Protein AF-A0A7M3SAG1-F1 (afdb_monomer_lite)

InterPro domains:
  IPR029068 Glyoxalase/Bleomycin resistance protein/Dihydroxybiphenyl dioxygenase [G3DSA:3.10.180.10] (1-81)
  IPR029068 Glyoxalase/Bleomycin resistance protein/Dihydroxybiphenyl dioxygenase [SSF54593] (4-80)

Foldseek 3Di:
DADPNWDWDFDQPCVVPDVDPDPDGQGEIETEDQDPVVQVVVCVVFADPPDDWDWDDDPQFPTWTWGAGPVGHIYIYTYGD

Radius of gyration: 13.3 Å; chains: 1; bounding box: 31×31×32 Å

Secondary structure (DSSP, 8-state):
-EETTEEEEEEETTTTT-SS--S---EEEEEEESSHHHHHHHHHHHB-TT-----EEETTEEEEEEEEBTT--EEEEEEE-

Structure (mmCIF, N/CA/C/O backbone):
data_AF-A0A7M3SAG1-F1
#
_entry.id   AF-A0A7M3SAG1-F1
#
loop_
_atom_site.group_PDB
_atom_site.id
_atom_site.type_symbol
_atom_site.label_atom_id
_atom_site.label_alt_id
_atom_site.label_comp_id
_atom_site.label_asym_id
_atom_site.label_entity_id
_atom_site.label_seq_id
_atom_site.pdbx_PDB_ins_code
_atom_site.Cartn_x
_atom_site.Cartn_y
_atom_site.Cartn_z
_atom_site.occupancy
_atom_site.B_iso_or_equiv
_atom_site.auth_seq_id
_atom_site.auth_comp_id
_atom_site.auth_asym_id
_atom_site.auth_atom_id
_atom_site.pdbx_PDB_model_num
ATOM 1 N N . MET A 1 1 ? -9.623 10.386 -8.913 1.00 64.12 1 MET A N 1
ATOM 2 C CA . MET A 1 1 ? -10.255 9.526 -9.951 1.00 64.12 1 MET A CA 1
ATOM 3 C C . MET A 1 1 ? -11.067 8.450 -9.240 1.00 64.12 1 MET A C 1
ATOM 5 O O . MET A 1 1 ? -10.702 8.127 -8.122 1.00 64.12 1 MET A O 1
ATOM 9 N N . LYS A 1 2 ? -12.148 7.907 -9.821 1.00 58.12 2 LYS A N 1
ATOM 10 C CA . LYS A 1 2 ? -12.840 6.731 -9.256 1.00 58.12 2 LYS A CA 1
ATOM 11 C C . LYS A 1 2 ? -12.846 5.581 -10.264 1.00 58.12 2 LYS A C 1
ATOM 13 O O . LYS A 1 2 ? -13.335 5.773 -11.373 1.00 58.12 2 LYS A O 1
ATOM 18 N N . ILE A 1 3 ? -12.318 4.414 -9.890 1.00 66.94 3 ILE A N 1
ATOM 19 C CA . ILE A 1 3 ? -12.381 3.175 -10.690 1.00 66.94 3 ILE A CA 1
ATOM 20 C C . ILE A 1 3 ? -13.170 2.147 -9.877 1.00 66.94 3 ILE A C 1
ATOM 22 O O . ILE A 1 3 ? -12.834 1.886 -8.728 1.00 66.94 3 ILE A O 1
ATOM 26 N N . HIS A 1 4 ? -14.251 1.602 -10.446 1.00 72.81 4 HIS A N 1
ATOM 27 C CA . HIS A 1 4 ? -15.151 0.653 -9.767 1.00 72.81 4 HIS A CA 1
ATOM 28 C C . HIS A 1 4 ? -15.634 1.109 -8.371 1.00 72.81 4 HIS A C 1
ATOM 30 O O . HIS A 1 4 ? -15.787 0.305 -7.460 1.00 72.81 4 HIS A O 1
ATOM 36 N N . GLY A 1 5 ? -15.875 2.412 -8.195 1.00 71.56 5 GLY A N 1
ATOM 37 C CA . GLY A 1 5 ? -16.330 2.988 -6.921 1.00 71.56 5 GLY A CA 1
ATOM 38 C C . GLY A 1 5 ? -15.217 3.284 -5.908 1.00 71.56 5 GLY A C 1
ATOM 39 O O . GLY A 1 5 ? -15.475 4.000 -4.944 1.00 71.56 5 GLY A O 1
ATOM 40 N N . ILE A 1 6 ? -13.987 2.827 -6.157 1.00 66.81 6 ILE A N 1
ATOM 41 C CA . ILE A 1 6 ? -12.818 3.074 -5.306 1.00 66.81 6 ILE A CA 1
ATOM 42 C C . ILE A 1 6 ? -12.209 4.425 -5.671 1.00 66.81 6 ILE A C 1
ATOM 44 O O . ILE A 1 6 ? -11.971 4.715 -6.848 1.00 66.81 6 ILE A O 1
ATOM 48 N N . GLU A 1 7 ? -11.974 5.262 -4.664 1.00 69.31 7 GLU A N 1
ATOM 49 C CA . GLU A 1 7 ? -11.279 6.530 -4.843 1.00 69.31 7 GLU A CA 1
ATOM 50 C C . GLU A 1 7 ? -9.779 6.300 -5.034 1.00 69.31 7 GLU A C 1
ATOM 52 O O . GLU A 1 7 ? -9.139 5.566 -4.291 1.00 69.31 7 GLU A O 1
ATOM 57 N N . ILE A 1 8 ? -9.240 6.920 -6.080 1.00 62.56 8 ILE A N 1
ATOM 58 C CA . ILE A 1 8 ? -7.859 6.780 -6.519 1.00 62.56 8 ILE A CA 1
ATOM 59 C C . ILE A 1 8 ? -7.223 8.159 -6.575 1.00 62.56 8 ILE A C 1
ATOM 61 O O . ILE A 1 8 ? -7.684 9.054 -7.305 1.00 62.56 8 ILE A O 1
ATOM 65 N N . PHE A 1 9 ? -6.115 8.284 -5.854 1.00 63.66 9 PHE A N 1
ATOM 66 C CA . PHE A 1 9 ? -5.224 9.433 -5.892 1.00 63.66 9 PHE A CA 1
ATOM 67 C C . PHE A 1 9 ? -4.055 9.121 -6.819 1.00 63.66 9 PHE A C 1
ATOM 69 O O . PHE A 1 9 ? -3.441 8.066 -6.704 1.00 63.66 9 PHE A O 1
ATOM 76 N N . LEU A 1 10 ? -3.772 10.037 -7.745 1.00 62.59 10 LEU A N 1
ATOM 77 C CA . LEU A 1 10 ? -2.555 10.018 -8.548 1.00 62.59 10 LEU A CA 1
ATOM 78 C C . LEU A 1 10 ? -1.555 10.930 -7.853 1.00 62.59 10 LEU A C 1
ATOM 80 O O . LEU A 1 10 ? -1.766 12.142 -7.807 1.00 62.59 10 LEU A O 1
ATOM 84 N N . ASN A 1 11 ? -0.500 10.350 -7.299 1.00 62.47 11 ASN A N 1
ATOM 85 C CA . ASN A 1 11 ? 0.586 11.111 -6.707 1.00 62.47 11 ASN A CA 1
ATOM 86 C C . ASN A 1 11 ? 1.818 11.038 -7.618 1.00 62.47 11 ASN A C 1
ATOM 88 O O . ASN A 1 11 ? 2.252 9.952 -8.006 1.00 62.47 11 ASN A O 1
ATOM 92 N N . ASP A 1 12 ? 2.373 12.197 -7.967 1.00 60.53 12 ASP A N 1
ATOM 93 C CA . ASP A 1 12 ? 3.686 12.283 -8.604 1.00 60.53 12 ASP A CA 1
ATOM 94 C C . ASP A 1 12 ? 4.749 12.200 -7.506 1.00 60.53 12 ASP A C 1
ATOM 96 O O . ASP A 1 12 ? 5.254 13.203 -6.999 1.00 60.53 12 ASP A O 1
ATOM 100 N N . ALA A 1 13 ? 5.054 10.970 -7.094 1.00 56.84 13 ALA A N 1
ATOM 101 C CA . ALA A 1 13 ? 6.033 10.719 -6.042 1.00 56.84 13 ALA A CA 1
ATOM 102 C C . ALA A 1 13 ? 7.475 11.066 -6.470 1.00 56.84 13 ALA A C 1
ATOM 104 O O . ALA A 1 13 ? 8.361 11.138 -5.619 1.00 56.84 13 ALA A O 1
ATOM 105 N N . LEU A 1 14 ? 7.731 11.289 -7.767 1.00 55.22 14 LEU A N 1
ATOM 106 C CA . LEU A 1 14 ? 9.071 11.569 -8.292 1.00 55.22 14 LEU A CA 1
ATOM 107 C C . LEU A 1 14 ? 9.458 13.043 -8.179 1.00 55.22 14 LEU A C 1
ATOM 109 O O . LEU A 1 14 ? 10.649 13.339 -8.064 1.00 55.22 14 LEU A O 1
ATOM 113 N N . LYS A 1 15 ? 8.487 13.961 -8.108 1.00 51.78 15 LYS A N 1
ATOM 114 C CA . LYS A 1 15 ? 8.763 15.395 -7.922 1.00 51.78 15 LYS A CA 1
ATOM 115 C C . LYS A 1 15 ? 9.447 15.720 -6.587 1.00 51.78 15 LYS A C 1
ATOM 117 O O . LYS A 1 15 ? 10.132 16.727 -6.475 1.00 51.78 15 LYS A O 1
ATOM 122 N N . LEU A 1 16 ? 9.289 14.860 -5.579 1.00 51.94 16 LEU A N 1
ATOM 123 C CA . LEU A 1 16 ? 9.979 14.983 -4.289 1.00 51.94 16 LEU A CA 1
ATOM 124 C C . LEU A 1 16 ? 11.448 14.528 -4.339 1.00 51.94 16 LEU A C 1
ATOM 126 O O . LEU A 1 16 ? 12.196 14.821 -3.411 1.00 51.94 16 LEU A O 1
ATOM 130 N N . LEU A 1 17 ? 11.855 13.797 -5.383 1.00 49.44 17 LEU A N 1
ATOM 131 C CA . LEU A 1 17 ? 13.158 13.128 -5.454 1.00 49.44 17 LEU A CA 1
ATOM 132 C C . LEU A 1 17 ? 14.090 13.687 -6.533 1.00 49.44 17 LEU A C 1
ATOM 134 O O . LEU A 1 17 ? 15.290 13.452 -6.440 1.00 49.44 17 LEU A O 1
ATOM 138 N N . ASN A 1 18 ? 13.587 14.416 -7.534 1.00 50.69 18 ASN A N 1
ATOM 139 C CA . ASN A 1 18 ? 14.429 15.067 -8.538 1.00 50.69 18 ASN A CA 1
ATOM 140 C C . ASN A 1 18 ? 13.745 16.304 -9.133 1.00 50.69 18 ASN A C 1
ATOM 142 O O . ASN A 1 18 ? 12.644 16.223 -9.667 1.00 50.69 18 ASN A O 1
ATOM 146 N N . ASP A 1 19 ? 14.452 17.435 -9.114 1.00 51.41 19 ASP A N 1
ATOM 147 C CA . ASP A 1 19 ? 14.012 18.747 -9.626 1.00 51.41 19 ASP A CA 1
ATOM 148 C C . ASP A 1 19 ? 14.051 18.839 -11.170 1.00 51.41 19 ASP A C 1
ATOM 150 O O . ASP A 1 19 ? 14.112 19.909 -11.773 1.00 51.41 19 ASP A O 1
ATOM 154 N N . THR A 1 20 ? 14.074 17.689 -11.843 1.00 51.41 20 THR A N 1
ATOM 155 C CA . THR A 1 20 ? 14.161 17.577 -13.300 1.00 51.41 20 THR A CA 1
ATOM 156 C C . THR A 1 20 ? 12.879 16.957 -13.823 1.00 51.41 20 THR A C 1
ATOM 158 O O . THR A 1 20 ? 12.415 15.946 -13.303 1.00 51.41 20 THR A O 1
ATOM 161 N N . PHE A 1 21 ? 12.303 17.569 -14.862 1.00 51.16 21 PHE A N 1
ATOM 162 C CA . PHE A 1 21 ? 11.196 17.009 -15.637 1.00 51.16 21 PHE A CA 1
ATOM 163 C C . PHE A 1 21 ? 11.612 15.634 -16.182 1.00 51.16 21 PHE A C 1
ATOM 165 O O . PHE A 1 21 ? 12.220 15.515 -17.246 1.00 51.16 21 PHE A O 1
ATOM 172 N N . GLY A 1 22 ? 11.343 14.587 -15.408 1.00 54.09 22 GLY A N 1
ATOM 173 C CA . GLY A 1 22 ? 11.614 13.215 -15.784 1.00 54.09 22 GLY A CA 1
ATOM 174 C C . GLY A 1 22 ? 10.622 12.784 -16.853 1.00 54.09 22 GLY A C 1
ATOM 175 O O . GLY A 1 22 ? 9.414 12.842 -16.651 1.00 54.09 22 GLY A O 1
ATOM 176 N N . ILE A 1 23 ? 11.134 12.294 -17.980 1.00 52.56 23 ILE A N 1
ATOM 177 C CA . ILE A 1 23 ? 10.339 11.660 -19.049 1.00 52.56 23 ILE A CA 1
ATOM 178 C C . ILE A 1 23 ? 9.594 10.407 -18.534 1.00 52.56 23 ILE A C 1
ATOM 180 O O . ILE A 1 23 ? 8.668 9.916 -19.172 1.00 52.56 23 ILE A O 1
ATOM 184 N N . ASN A 1 24 ? 9.999 9.906 -17.362 1.00 50.03 24 ASN A N 1
ATOM 185 C CA . ASN A 1 24 ? 9.363 8.821 -16.634 1.00 50.03 24 ASN A CA 1
ATOM 186 C C . ASN A 1 24 ? 8.493 9.406 -15.514 1.00 50.03 24 ASN A C 1
ATOM 188 O O . ASN A 1 24 ? 9.025 9.852 -14.498 1.00 50.03 24 ASN A O 1
ATOM 192 N N . CYS A 1 25 ? 7.169 9.376 -15.677 1.00 52.09 25 CYS A N 1
ATOM 193 C CA . CYS A 1 25 ? 6.242 9.632 -14.580 1.00 52.09 25 CYS A CA 1
ATOM 194 C C . CYS A 1 25 ? 5.919 8.309 -13.867 1.00 52.09 25 CYS A C 1
ATOM 196 O O . CYS A 1 25 ? 5.458 7.340 -14.468 1.00 52.09 25 CYS A O 1
ATOM 198 N N . GLY A 1 26 ? 6.204 8.244 -12.569 1.00 57.66 26 GLY A N 1
ATOM 199 C CA . GLY A 1 26 ? 5.761 7.149 -11.717 1.00 57.66 26 GLY A CA 1
ATOM 200 C C . GLY A 1 26 ? 4.392 7.506 -11.167 1.00 57.66 26 GLY A C 1
ATOM 201 O O . GLY A 1 26 ? 4.308 8.321 -10.254 1.00 57.66 26 GLY A O 1
ATOM 202 N N . ALA A 1 27 ? 3.324 6.932 -11.719 1.00 63.09 27 ALA A N 1
ATOM 203 C CA . ALA A 1 27 ? 2.002 7.074 -11.122 1.00 63.09 27 ALA A CA 1
ATOM 204 C C . ALA A 1 27 ? 1.954 6.250 -9.828 1.00 63.09 27 ALA A C 1
ATOM 206 O O . ALA A 1 27 ? 2.028 5.021 -9.865 1.00 63.09 27 ALA A O 1
ATOM 207 N N . HIS A 1 28 ? 1.860 6.931 -8.686 1.00 73.31 28 HIS A N 1
ATOM 208 C CA . HIS A 1 28 ? 1.618 6.301 -7.391 1.00 73.31 28 HIS A CA 1
ATOM 209 C C . HIS A 1 28 ? 0.116 6.315 -7.119 1.00 73.31 28 HIS A C 1
ATOM 211 O O . HIS A 1 28 ? -0.482 7.387 -7.009 1.00 73.31 28 HIS A O 1
ATOM 217 N N . LEU A 1 29 ? -0.488 5.126 -7.081 1.00 79.69 29 LEU A N 1
ATOM 218 C CA . LEU A 1 29 ? -1.921 4.947 -6.857 1.00 79.69 29 LEU A CA 1
ATOM 219 C C . LEU A 1 29 ? -2.168 4.614 -5.392 1.00 79.69 29 LEU A C 1
ATOM 221 O O . LEU A 1 29 ? -1.775 3.538 -4.939 1.00 79.69 29 LEU A O 1
ATOM 225 N N . THR A 1 30 ? -2.846 5.505 -4.672 1.00 86.31 30 THR A N 1
ATOM 226 C CA . THR A 1 30 ? -3.239 5.234 -3.285 1.00 86.31 30 THR A CA 1
ATOM 227 C C . THR A 1 30 ? -4.6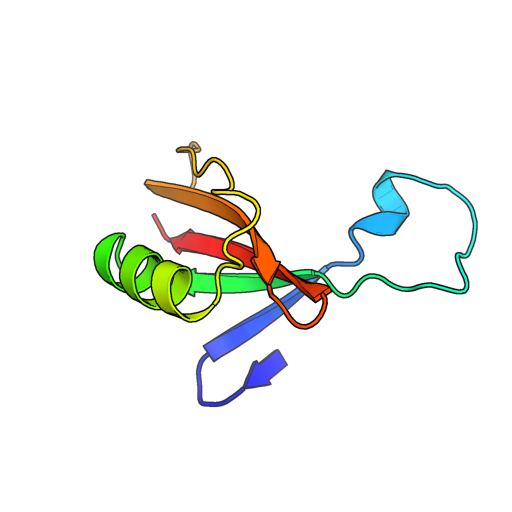71 4.718 -3.208 1.00 86.31 30 THR A C 1
ATOM 229 O O . THR A 1 30 ? -5.580 5.376 -3.716 1.00 86.31 30 THR A O 1
ATOM 232 N N . ILE A 1 31 ? -4.858 3.574 -2.548 1.00 88.69 31 ILE A N 1
ATOM 233 C CA . ILE A 1 31 ? -6.153 2.989 -2.195 1.00 88.69 31 ILE A CA 1
ATOM 234 C C . ILE A 1 31 ? -6.356 3.108 -0.685 1.00 88.69 31 ILE A C 1
ATOM 236 O O . ILE A 1 31 ? -5.492 2.723 0.110 1.00 88.69 31 ILE A O 1
ATOM 240 N N . THR A 1 32 ? -7.521 3.619 -0.306 1.00 91.88 32 THR A N 1
ATOM 241 C CA . THR A 1 32 ? -7.999 3.671 1.073 1.00 91.88 32 THR A CA 1
ATOM 242 C C . THR A 1 32 ? -8.965 2.524 1.366 1.00 91.88 32 THR A C 1
ATOM 244 O O . THR A 1 32 ? -9.861 2.231 0.576 1.00 91.88 32 THR A O 1
ATOM 247 N N . PHE A 1 33 ? -8.777 1.880 2.516 1.00 92.31 33 PHE A N 1
ATOM 248 C CA . PHE A 1 33 ? -9.556 0.742 3.003 1.00 92.31 33 PHE A CA 1
ATOM 249 C C . PHE A 1 33 ? -10.293 1.104 4.292 1.00 92.31 33 PHE A C 1
ATOM 251 O O . PHE A 1 33 ? -9.810 1.925 5.077 1.00 92.31 33 PHE A O 1
ATOM 258 N N . ASN A 1 34 ? -11.425 0.442 4.543 1.00 91.38 34 ASN A N 1
ATOM 259 C CA . ASN A 1 34 ? -12.199 0.642 5.771 1.00 91.38 34 ASN A CA 1
ATOM 260 C C . ASN A 1 34 ? -11.646 -0.179 6.944 1.00 91.38 34 ASN A C 1
ATOM 262 O O . ASN A 1 34 ? -11.934 0.116 8.103 1.00 91.38 34 ASN A O 1
ATOM 266 N N . SER A 1 35 ? -10.867 -1.227 6.660 1.00 94.06 35 SER A N 1
ATOM 267 C CA . SER A 1 35 ? -10.288 -2.104 7.675 1.00 94.06 35 SER A CA 1
ATOM 268 C C . SER A 1 35 ? -8.899 -2.612 7.292 1.00 94.06 35 SER A C 1
ATOM 270 O O . SER A 1 35 ? -8.512 -2.633 6.123 1.00 94.06 35 SER A O 1
ATOM 272 N N . VAL A 1 36 ? -8.154 -3.052 8.309 1.00 94.12 36 VAL A N 1
ATOM 273 C CA . VAL A 1 36 ? -6.850 -3.707 8.139 1.00 94.12 36 VAL A CA 1
ATOM 274 C C . VAL A 1 36 ? -6.992 -5.024 7.372 1.00 94.12 36 VAL A C 1
ATOM 276 O O . VAL A 1 36 ? -6.160 -5.316 6.517 1.00 94.12 36 VAL A O 1
ATOM 279 N N . ASP A 1 37 ? -8.056 -5.787 7.621 1.00 94.81 37 ASP A N 1
ATOM 280 C CA . ASP A 1 37 ? -8.266 -7.088 6.981 1.00 94.81 37 ASP A CA 1
ATOM 281 C C . ASP A 1 37 ? -8.481 -6.957 5.468 1.00 94.81 37 ASP A C 1
ATOM 283 O O . ASP A 1 37 ? -7.837 -7.665 4.693 1.00 94.81 37 ASP A O 1
ATOM 287 N N . GLU A 1 38 ? -9.320 -6.011 5.029 1.00 93.44 38 GLU A N 1
ATOM 288 C CA . GLU A 1 38 ? -9.525 -5.727 3.598 1.00 93.44 38 GLU A CA 1
ATOM 289 C C . GLU A 1 38 ? -8.210 -5.351 2.906 1.00 93.44 38 GLU A C 1
ATOM 291 O O . GLU A 1 38 ? -7.901 -5.857 1.823 1.00 93.44 38 GLU A O 1
ATOM 296 N N . LEU A 1 39 ? -7.412 -4.499 3.558 1.00 93.50 39 LEU A N 1
ATOM 297 C CA . LEU A 1 39 ? -6.108 -4.078 3.057 1.00 93.50 39 LEU A CA 1
ATOM 298 C C . LEU A 1 39 ? -5.172 -5.279 2.887 1.00 93.50 39 LEU A C 1
ATOM 300 O O . LEU A 1 39 ? -4.571 -5.440 1.822 1.00 93.50 39 LEU A O 1
ATOM 304 N N . LEU A 1 40 ? -5.049 -6.128 3.911 1.00 92.50 40 LEU A N 1
ATOM 305 C CA . LEU A 1 40 ? -4.153 -7.286 3.886 1.00 92.50 40 LEU A CA 1
ATOM 306 C C . LEU A 1 40 ? -4.579 -8.314 2.834 1.00 92.50 40 LEU A C 1
ATOM 308 O O . LEU A 1 40 ? -3.722 -8.827 2.116 1.00 92.50 40 LEU A O 1
ATOM 312 N N . VAL A 1 41 ? -5.882 -8.570 2.681 1.00 93.12 41 VAL A N 1
ATOM 313 C CA . VAL A 1 41 ? -6.404 -9.457 1.628 1.00 93.12 41 VAL A CA 1
ATOM 314 C C . VAL A 1 41 ? -6.050 -8.920 0.241 1.00 93.12 41 VAL A C 1
ATOM 316 O O . VAL A 1 41 ? -5.513 -9.660 -0.583 1.00 93.12 41 VAL A O 1
ATOM 319 N N . CYS A 1 42 ? -6.285 -7.632 -0.023 1.00 91.50 42 CYS A N 1
ATOM 320 C CA . CYS A 1 42 ? -5.901 -7.023 -1.298 1.00 91.50 42 CYS A CA 1
ATOM 321 C C . CYS A 1 42 ? -4.384 -7.047 -1.523 1.00 91.50 42 CYS A C 1
ATOM 323 O O . CYS A 1 42 ? -3.931 -7.290 -2.642 1.00 91.50 42 CYS A O 1
ATOM 325 N N . TYR A 1 43 ? -3.593 -6.817 -0.474 1.00 90.81 43 TYR A N 1
ATOM 326 C CA . TYR A 1 43 ? -2.137 -6.822 -0.562 1.00 90.81 43 TYR A CA 1
ATOM 327 C C . TYR A 1 43 ? -1.608 -8.197 -0.976 1.00 90.81 43 TYR A C 1
ATOM 329 O O . TYR A 1 43 ? -0.759 -8.286 -1.859 1.00 90.81 43 TYR A O 1
ATOM 337 N N . GLU A 1 44 ? -2.136 -9.273 -0.397 1.00 90.00 44 GLU A N 1
ATOM 338 C CA . GLU A 1 44 ? -1.721 -10.640 -0.723 1.00 90.00 44 GLU A CA 1
ATOM 339 C C . GLU A 1 44 ? -2.022 -11.026 -2.183 1.00 90.00 44 GLU A C 1
ATOM 341 O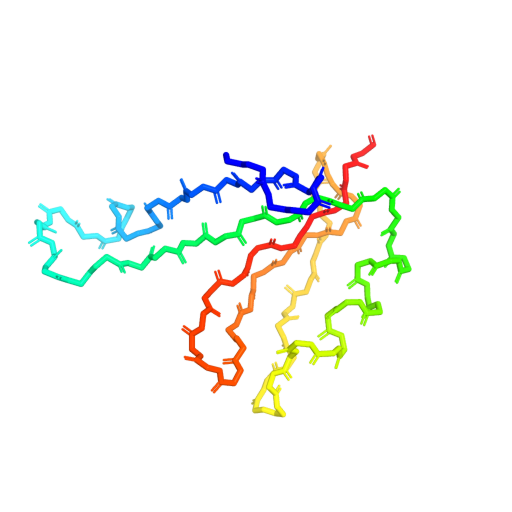 O . GLU A 1 44 ? -1.283 -11.819 -2.760 1.00 90.00 44 GLU A O 1
ATOM 346 N N . ILE A 1 45 ? -3.043 -10.428 -2.808 1.00 90.50 45 ILE A N 1
ATOM 347 C CA . ILE A 1 45 ? -3.372 -10.637 -4.230 1.00 90.50 45 ILE A CA 1
ATOM 348 C C . ILE A 1 45 ? -2.395 -9.894 -5.157 1.00 90.50 45 ILE A C 1
ATOM 350 O O . ILE A 1 45 ? -2.067 -10.389 -6.237 1.00 90.50 45 ILE A O 1
ATOM 354 N N . LEU A 1 46 ? -1.966 -8.688 -4.768 1.00 88.06 46 LEU A N 1
ATOM 355 C CA . LEU A 1 46 ? -1.198 -7.786 -5.636 1.00 88.06 46 LEU A CA 1
ATOM 356 C C . LEU A 1 46 ? 0.316 -7.836 -5.417 1.00 88.06 46 LEU A C 1
ATOM 358 O O . LEU A 1 46 ? 1.068 -7.453 -6.317 1.00 88.06 46 LEU A O 1
ATOM 362 N N . LYS A 1 47 ? 0.784 -8.256 -4.237 1.00 86.00 47 LYS A N 1
ATOM 363 C CA . LYS A 1 47 ? 2.217 -8.286 -3.921 1.00 86.00 47 LYS A CA 1
ATOM 364 C C . LYS A 1 47 ? 2.978 -9.175 -4.909 1.00 86.00 47 LYS A C 1
ATOM 366 O O . LYS A 1 47 ? 2.471 -10.199 -5.362 1.00 86.00 47 LYS A O 1
ATOM 371 N N . SER A 1 48 ? 4.210 -8.793 -5.230 1.00 82.88 48 SER A N 1
ATOM 372 C CA . SER A 1 48 ? 5.152 -9.709 -5.874 1.00 82.88 48 SER A CA 1
ATOM 373 C C . SER A 1 48 ? 5.871 -10.556 -4.819 1.00 82.88 48 SER A C 1
ATOM 375 O O . SER A 1 48 ? 6.025 -10.135 -3.668 1.00 82.88 48 SER A O 1
ATOM 377 N N . ASP A 1 49 ? 6.333 -11.744 -5.212 1.00 74.38 49 ASP A N 1
ATOM 378 C CA . ASP A 1 49 ? 7.050 -12.671 -4.323 1.00 74.38 49 ASP A CA 1
ATOM 379 C C . ASP A 1 49 ? 8.400 -12.115 -3.832 1.00 74.38 49 ASP A C 1
ATOM 381 O O . ASP A 1 49 ? 8.933 -12.562 -2.817 1.00 74.38 49 ASP A O 1
ATOM 385 N N . ASP A 1 50 ? 8.937 -11.100 -4.515 1.00 62.03 50 ASP A N 1
ATOM 386 C CA . ASP A 1 50 ? 10.309 -10.631 -4.316 1.00 62.03 50 ASP A CA 1
ATOM 387 C C . ASP A 1 50 ? 10.514 -9.762 -3.067 1.00 62.03 50 ASP A C 1
ATOM 389 O O . ASP A 1 50 ? 11.657 -9.578 -2.636 1.00 62.03 50 ASP A O 1
ATOM 393 N N . LYS A 1 51 ? 9.454 -9.205 -2.453 1.00 63.56 51 LYS A N 1
ATOM 394 C CA . LYS A 1 51 ? 9.592 -8.480 -1.176 1.00 63.56 51 LYS A CA 1
ATOM 395 C C . LYS A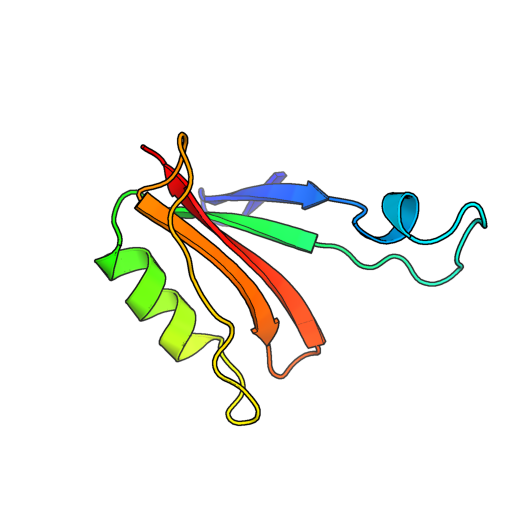 1 51 ? 8.265 -8.146 -0.507 1.00 63.56 51 LYS A C 1
ATOM 397 O O . LYS A 1 51 ? 7.407 -7.481 -1.086 1.00 63.56 51 LYS A O 1
ATOM 402 N N . ARG A 1 52 ? 8.158 -8.470 0.786 1.00 64.38 52 ARG A N 1
ATOM 403 C CA . ARG A 1 52 ? 7.106 -7.900 1.633 1.00 64.38 52 ARG A CA 1
ATOM 404 C C . ARG A 1 52 ? 7.461 -6.444 1.944 1.00 64.38 52 ARG A C 1
ATOM 406 O O . ARG A 1 52 ? 8.487 -6.189 2.573 1.00 64.38 52 ARG A O 1
ATOM 413 N N . SER A 1 53 ? 6.653 -5.494 1.481 1.00 69.38 53 SER A N 1
ATOM 414 C CA . SER A 1 53 ? 6.836 -4.088 1.853 1.00 69.38 53 SER A CA 1
ATOM 415 C C . SER A 1 53 ? 6.428 -3.887 3.310 1.00 69.38 53 SER A C 1
ATOM 417 O O . SER A 1 53 ? 5.398 -4.429 3.719 1.00 69.38 53 SER A O 1
ATOM 419 N N . PRO A 1 54 ? 7.194 -3.122 4.106 1.00 78.12 54 PRO A N 1
ATOM 420 C CA . PRO A 1 54 ? 6.816 -2.867 5.483 1.00 78.12 54 PRO A CA 1
ATOM 421 C C . PRO A 1 54 ? 5.607 -1.930 5.512 1.00 78.12 54 PRO A C 1
ATOM 423 O O . PRO A 1 54 ? 5.684 -0.778 5.083 1.00 78.12 54 PRO A O 1
ATOM 426 N N . PHE A 1 55 ? 4.491 -2.444 6.020 1.00 90.81 55 PHE A N 1
ATOM 427 C CA . PHE A 1 55 ? 3.391 -1.619 6.495 1.00 90.81 55 PHE A CA 1
ATOM 428 C C . PHE A 1 55 ? 3.706 -1.112 7.904 1.00 90.81 55 PHE A C 1
ATOM 430 O O . PHE A 1 55 ? 4.355 -1.809 8.686 1.00 90.81 55 PHE A O 1
ATOM 437 N N . TYR A 1 56 ? 3.254 0.093 8.223 1.00 92.25 56 TYR A N 1
ATOM 438 C CA . TYR A 1 56 ? 3.457 0.736 9.518 1.00 92.25 56 TYR A CA 1
ATOM 439 C C . TYR A 1 56 ? 2.241 1.586 9.900 1.00 92.25 56 TYR A C 1
ATOM 441 O O . TYR A 1 56 ? 1.395 1.892 9.060 1.00 92.25 56 TYR A O 1
ATOM 449 N N . GLU A 1 57 ? 2.142 1.957 11.172 1.00 93.69 57 GLU A N 1
ATOM 450 C CA . GLU A 1 57 ? 1.091 2.848 11.670 1.00 93.69 57 GLU A CA 1
ATOM 451 C C . GLU A 1 57 ? 1.521 4.317 11.575 1.00 93.69 57 GLU A C 1
ATOM 453 O O . GLU A 1 57 ? 2.707 4.647 11.679 1.00 93.69 57 GLU A O 1
ATOM 458 N N . THR A 1 58 ? 0.558 5.221 11.410 1.00 90.12 58 THR A N 1
ATOM 459 C CA . THR A 1 58 ? 0.772 6.674 1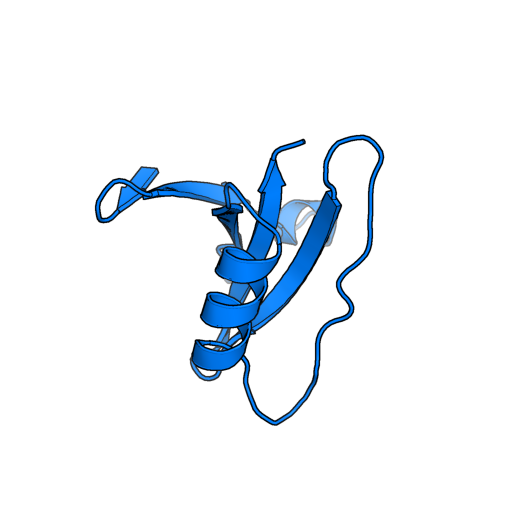1.482 1.00 90.12 58 THR A CA 1
ATOM 460 C C . THR A 1 58 ? -0.326 7.331 12.320 1.00 90.12 58 THR A C 1
ATOM 462 O O . THR A 1 58 ? -1.369 6.721 12.553 1.00 90.12 58 THR A O 1
ATOM 465 N N . PRO A 1 59 ? -0.174 8.608 12.727 1.00 91.50 59 PRO A N 1
ATOM 466 C CA . PRO A 1 59 ? -1.227 9.320 13.461 1.00 91.50 59 PRO A CA 1
ATOM 467 C C . PRO A 1 59 ? -2.580 9.424 12.734 1.00 91.50 59 PRO A C 1
ATOM 469 O O . PRO A 1 59 ? -3.576 9.771 13.358 1.00 91.50 59 PRO A O 1
ATOM 472 N N . TYR A 1 60 ? -2.618 9.166 11.424 1.00 86.62 60 TYR A N 1
ATOM 473 C CA . TYR A 1 60 ? -3.806 9.281 10.574 1.00 86.62 60 TYR A CA 1
ATOM 474 C C . TYR A 1 60 ? -4.204 7.955 9.908 1.00 86.62 60 TYR A C 1
ATOM 476 O O . TYR A 1 60 ? -5.125 7.938 9.092 1.00 86.62 60 TYR A O 1
ATOM 484 N N . SER A 1 61 ? -3.518 6.848 10.211 1.00 92.75 61 SER A N 1
ATOM 485 C CA . SER A 1 61 ? -3.830 5.544 9.630 1.00 92.75 61 SER A CA 1
ATOM 486 C C . SER A 1 61 ? -3.384 4.389 10.518 1.00 92.75 61 SER A C 1
ATOM 488 O O . SER A 1 61 ? -2.235 4.326 10.956 1.00 92.75 61 SER A O 1
ATOM 490 N N . LYS A 1 62 ? -4.285 3.419 10.701 1.00 93.94 62 LYS A N 1
ATOM 491 C CA . LYS A 1 62 ? -4.003 2.165 11.417 1.00 93.94 62 LYS A CA 1
ATOM 492 C C . LYS A 1 62 ? -3.044 1.240 10.673 1.00 93.94 62 LYS A C 1
ATOM 494 O O . LYS A 1 62 ? -2.478 0.348 11.284 1.00 93.94 62 LYS A O 1
ATOM 499 N N . LEU A 1 63 ? -2.905 1.396 9.358 1.00 93.94 63 LEU A N 1
ATOM 500 C CA . LEU A 1 63 ? -1.939 0.643 8.570 1.00 93.94 63 LEU A CA 1
ATOM 501 C C . LEU A 1 63 ? -1.736 1.344 7.230 1.00 93.94 63 LEU A C 1
ATOM 503 O O . LEU A 1 63 ? -2.689 1.508 6.466 1.00 93.94 63 LEU A O 1
ATOM 507 N N . VAL A 1 64 ? -0.500 1.732 6.936 1.00 93.19 64 VAL A N 1
ATOM 508 C CA . VAL A 1 64 ? -0.120 2.353 5.669 1.00 93.19 64 VAL A CA 1
ATOM 509 C C . VAL A 1 64 ? 1.182 1.761 5.145 1.00 93.19 64 VAL A C 1
ATOM 511 O O . VAL A 1 64 ? 2.061 1.370 5.912 1.00 93.19 64 VAL A O 1
ATOM 514 N N . GLY A 1 65 ? 1.310 1.656 3.828 1.00 90.12 65 GLY A N 1
ATOM 515 C CA . GLY A 1 65 ? 2.517 1.134 3.201 1.00 90.12 65 GLY A CA 1
ATOM 516 C C . GLY A 1 65 ? 2.497 1.291 1.691 1.00 90.12 65 GLY A C 1
ATOM 517 O O . GLY A 1 65 ? 1.440 1.432 1.079 1.00 90.12 65 GLY A O 1
ATOM 518 N N . ASN A 1 66 ? 3.687 1.256 1.093 1.00 87.88 66 ASN A N 1
ATOM 519 C CA . ASN A 1 66 ? 3.857 1.323 -0.353 1.00 87.88 66 ASN A CA 1
ATOM 520 C C . ASN A 1 66 ? 4.540 0.059 -0.866 1.00 87.88 66 ASN A C 1
ATOM 522 O O . ASN A 1 66 ? 5.506 -0.419 -0.266 1.00 87.88 66 ASN A O 1
ATOM 526 N N . PHE A 1 67 ? 4.087 -0.467 -1.995 1.00 86.25 67 PHE A N 1
ATOM 527 C CA . PHE A 1 67 ? 4.684 -1.641 -2.624 1.00 86.25 67 PHE A CA 1
ATOM 528 C C . PHE A 1 67 ? 4.568 -1.575 -4.140 1.00 86.25 67 PHE A C 1
ATOM 530 O O . PHE A 1 67 ? 3.748 -0.841 -4.685 1.00 86.25 67 PHE A O 1
ATOM 537 N N . LYS A 1 68 ? 5.420 -2.340 -4.820 1.00 84.44 68 LYS A N 1
ATOM 538 C CA . LYS A 1 68 ? 5.379 -2.495 -6.271 1.00 84.44 68 LYS A CA 1
ATOM 539 C C . LYS A 1 68 ? 4.80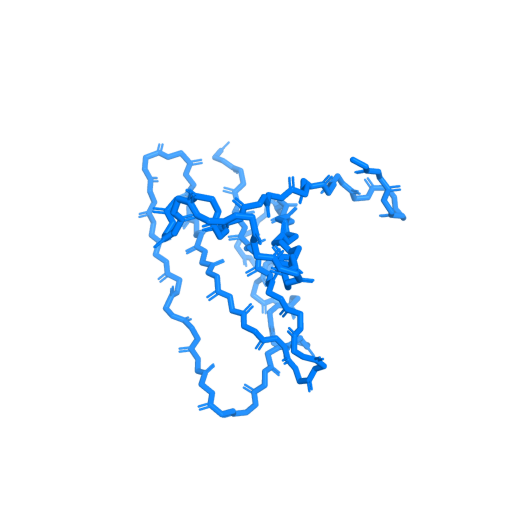4 -3.870 -6.589 1.00 84.44 68 LYS A C 1
ATOM 541 O O . LYS A 1 68 ? 5.256 -4.857 -6.011 1.00 84.44 68 LYS A O 1
ATOM 546 N N . ASP A 1 69 ? 3.802 -3.933 -7.455 1.00 85.75 69 ASP A N 1
ATOM 547 C CA . ASP A 1 69 ? 3.255 -5.215 -7.904 1.00 85.75 69 ASP A CA 1
ATOM 548 C C . ASP A 1 69 ? 4.132 -5.864 -8.992 1.00 85.75 69 ASP A C 1
ATOM 550 O O . ASP A 1 69 ? 5.134 -5.301 -9.447 1.00 85.75 69 ASP A O 1
ATOM 554 N N . LYS A 1 70 ? 3.738 -7.060 -9.443 1.00 84.38 70 LYS A N 1
ATOM 555 C CA . LYS A 1 70 ? 4.443 -7.808 -10.500 1.00 84.38 70 LYS A CA 1
ATOM 556 C C . LYS A 1 70 ? 4.444 -7.128 -11.878 1.00 84.38 70 LYS A C 1
ATOM 558 O O . LYS A 1 70 ? 5.256 -7.487 -12.724 1.00 84.38 70 LYS A O 1
ATOM 563 N N . PHE A 1 71 ? 3.540 -6.179 -12.120 1.00 84.00 71 PHE A N 1
ATOM 564 C CA . PHE A 1 71 ? 3.479 -5.394 -13.360 1.00 84.00 71 PHE A CA 1
ATOM 565 C C . PHE A 1 71 ? 4.308 -4.113 -13.268 1.00 84.00 71 PHE A C 1
ATOM 567 O O . PHE A 1 71 ? 4.495 -3.400 -14.252 1.00 84.00 71 PHE A O 1
ATOM 574 N N . GLY A 1 72 ? 4.834 -3.833 -12.082 1.00 78.06 72 GLY A N 1
ATOM 575 C CA . GLY A 1 72 ? 5.660 -2.689 -11.801 1.00 78.06 72 GLY A CA 1
ATOM 576 C C . GLY A 1 72 ? 4.892 -1.425 -11.427 1.00 78.06 72 GLY A C 1
ATOM 577 O O . GLY A 1 72 ? 5.492 -0.349 -11.422 1.00 78.06 72 GLY A O 1
ATOM 578 N N . VAL A 1 73 ? 3.610 -1.538 -11.082 1.00 81.31 73 VAL A N 1
ATOM 579 C CA . VAL A 1 73 ? 2.807 -0.414 -10.588 1.00 81.31 73 VAL A CA 1
ATOM 580 C C . VAL A 1 73 ? 3.149 -0.153 -9.125 1.00 81.31 73 VAL A C 1
ATOM 582 O O . VAL A 1 73 ? 3.245 -1.089 -8.331 1.00 81.31 73 VAL A O 1
ATOM 585 N N . LEU A 1 74 ? 3.345 1.121 -8.767 1.00 81.81 74 LEU A N 1
ATOM 586 C CA . LEU A 1 74 ? 3.565 1.544 -7.387 1.00 81.81 74 LEU A CA 1
ATOM 587 C C . LEU A 1 74 ? 2.219 1.827 -6.710 1.00 81.81 74 LEU A C 1
ATOM 589 O O . LEU A 1 74 ? 1.515 2.775 -7.064 1.00 81.81 74 LEU A O 1
ATOM 593 N N . TRP A 1 75 ? 1.899 1.027 -5.702 1.00 86.56 75 TRP A N 1
ATOM 594 C CA . TRP A 1 75 ? 0.682 1.123 -4.908 1.00 86.56 75 TRP A CA 1
ATOM 595 C C . TRP A 1 75 ? 0.976 1.727 -3.541 1.00 86.56 75 TRP A C 1
ATOM 597 O O . TRP A 1 75 ? 1.974 1.383 -2.908 1.00 86.56 75 TRP A O 1
ATOM 607 N N . GLY A 1 76 ? 0.093 2.609 -3.083 1.00 89.12 76 GLY A N 1
ATOM 608 C CA . GLY A 1 76 ? -0.016 3.051 -1.699 1.00 89.12 76 GLY A CA 1
ATOM 609 C C . GLY A 1 76 ? -1.291 2.499 -1.088 1.00 89.12 76 GLY A C 1
ATOM 610 O O . GLY A 1 76 ? -2.375 2.677 -1.627 1.00 89.12 76 GLY A O 1
ATOM 611 N N . PHE A 1 77 ? -1.185 1.794 0.022 1.00 91.94 77 PHE A N 1
ATOM 612 C CA . PHE A 1 77 ? -2.324 1.216 0.725 1.00 91.94 77 PHE A CA 1
ATOM 613 C C . PHE A 1 77 ? -2.442 1.902 2.078 1.00 91.94 77 PHE A C 1
ATOM 615 O O . PHE A 1 77 ? -1.427 2.105 2.742 1.00 9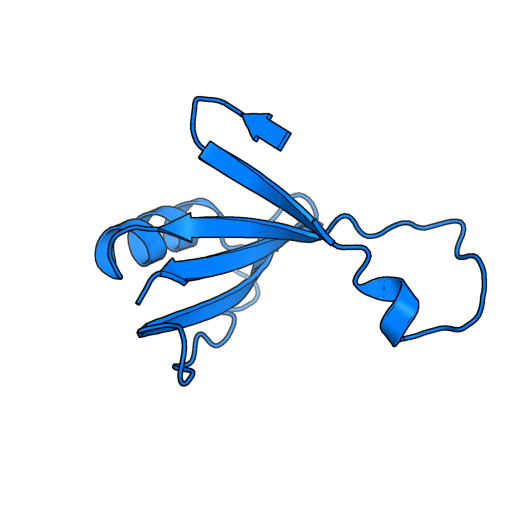1.94 77 PHE A O 1
ATOM 622 N N . MET A 1 78 ? -3.657 2.275 2.469 1.00 93.50 78 MET A N 1
ATOM 623 C CA . MET A 1 78 ? -3.935 2.990 3.715 1.00 93.50 78 MET A CA 1
ATOM 624 C C . MET A 1 78 ? -5.275 2.549 4.300 1.00 93.50 78 MET A C 1
ATOM 626 O O . MET A 1 78 ? -6.259 2.480 3.575 1.00 93.50 78 MET A O 1
ATOM 630 N N . VAL A 1 79 ? -5.357 2.349 5.614 1.00 94.25 79 VAL A N 1
ATOM 631 C CA . VAL A 1 79 ? -6.647 2.286 6.326 1.00 94.25 79 VAL A CA 1
ATOM 632 C C . VAL A 1 79 ? -6.997 3.678 6.837 1.00 94.25 79 VAL A C 1
ATOM 634 O O . VAL A 1 79 ? -6.196 4.270 7.565 1.00 94.25 79 VAL A O 1
ATOM 637 N N . THR A 1 80 ? -8.157 4.217 6.473 1.00 81.19 80 THR A N 1
ATOM 638 C CA . THR A 1 80 ? -8.623 5.496 7.038 1.00 81.19 80 THR A CA 1
ATOM 639 C C . THR A 1 80 ? -8.914 5.327 8.530 1.00 81.19 80 THR A C 1
ATOM 641 O O . THR A 1 80 ? -9.529 4.332 8.915 1.00 81.19 80 THR A O 1
ATOM 644 N N . ALA A 1 81 ? -8.413 6.251 9.357 1.00 65.25 81 ALA A N 1
ATOM 645 C CA . ALA A 1 81 ? -8.568 6.215 10.814 1.00 65.25 81 ALA A CA 1
ATOM 646 C C . ALA A 1 81 ? -10.035 6.244 11.271 1.00 65.25 81 ALA A C 1
ATOM 648 O O . ALA A 1 81 ? -10.829 6.991 10.654 1.00 65.25 81 ALA A O 1
#

pLDDT: mean 76.99, std 15.35, range [49.44, 94.81]

Organism: NCBI:txid1727145

Sequence (81 aa):
MKIHGIEIFLNDALKLLNDTFGINCGAHLTITFNSVDELLVCYEILKSDDKRSPFYETPYSKLVGNFKDKFGVLWGFMVTA